Protein AF-A0A2M8S6P1-F1 (afdb_monomer)

pLDDT: mean 77.74, std 19.9, range [32.62, 98.12]

Solvent-accessible surface area (backbone atoms only — not comparable to full-atom values): 9905 Å² total; per-residue (Å²): 135,87,78,83,49,74,66,52,56,54,49,57,68,70,44,79,85,62,94,72,82,83,81,76,84,69,86,69,75,78,78,78,80,77,92,68,82,78,74,82,71,72,86,74,70,81,73,83,77,69,78,82,70,57,82,55,57,47,55,53,50,23,50,55,36,40,55,54,17,53,59,23,63,37,86,94,71,60,33,69,69,59,18,51,53,30,45,51,51,23,52,53,33,47,55,50,29,57,76,66,49,49,78,65,78,74,79,82,71,80,84,73,88,70,82,77,76,89,74,76,60,64,66,61,55,55,50,20,52,55,31,39,53,52,17,54,62,58,28,69,88,75,54,90,42,80,63,31,52,49,37,39,55,61,32,76,110

Nearest PDB structures (foldseek):
  4v6b-assembly2_Ax  TM=2.295E-01  e=6.503E+00  Homo sapiens

Secondary structure (DSSP, 8-state):
--PPPHHHHHHHHH-TT--S------------------------------------HHHHHHHHHHHHHHHHHSTTS--HHHHHHHHHHHHHHHHHHHHTT-SPPPPPPP-----------HHHHHHHHHHHHHHHHHTTTS---HHHHHHHHHTT-

Structure (mmCIF, N/CA/C/O backbone):
data_AF-A0A2M8S6P1-F1
#
_entry.id   AF-A0A2M8S6P1-F1
#
loop_
_atom_site.group_PDB
_atom_site.id
_atom_site.type_symbol
_atom_site.label_atom_id
_atom_site.label_alt_id
_atom_site.label_comp_id
_atom_site.label_asym_id
_atom_site.label_entity_id
_atom_site.label_seq_id
_atom_site.pdbx_PDB_ins_code
_atom_site.Cartn_x
_atom_site.Cartn_y
_atom_site.Cartn_z
_atom_site.occupancy
_atom_site.B_iso_or_equiv
_atom_site.auth_seq_id
_atom_site.auth_comp_id
_atom_site.auth_asym_id
_atom_site.auth_atom_id
_atom_site.pdbx_PDB_model_num
ATOM 1 N N . MET A 1 1 ? -38.594 -35.816 29.276 1.00 41.41 1 MET A N 1
ATOM 2 C CA . MET A 1 1 ? -38.859 -34.901 28.152 1.00 41.41 1 MET A CA 1
ATOM 3 C C . MET A 1 1 ? -37.707 -35.082 27.188 1.00 41.41 1 MET A C 1
ATOM 5 O O . MET A 1 1 ? -36.575 -34.857 27.590 1.00 41.41 1 MET A O 1
ATOM 9 N N . GLU A 1 2 ? -37.975 -35.627 26.006 1.00 52.88 2 GLU A N 1
ATOM 10 C CA . GLU A 1 2 ? -36.970 -35.820 24.957 1.00 52.88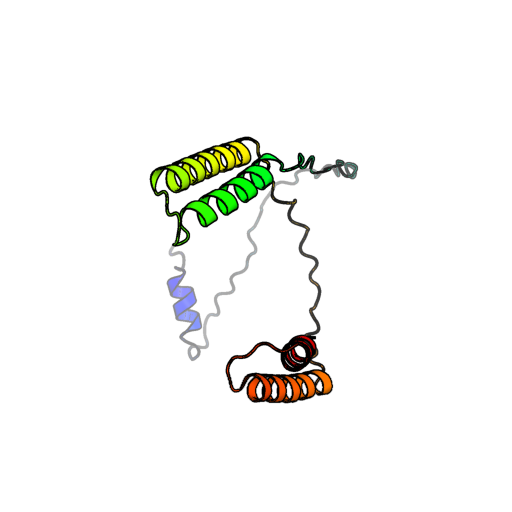 2 GLU A CA 1
ATOM 11 C C . GLU A 1 2 ? -37.005 -34.577 24.072 1.00 52.88 2 GLU A C 1
ATOM 13 O O . GLU A 1 2 ? -37.936 -34.388 23.293 1.00 52.88 2 GLU A O 1
ATOM 18 N N . GLU A 1 3 ? -36.054 -33.669 24.272 1.00 54.16 3 GLU A N 1
ATOM 19 C CA . GLU A 1 3 ? -35.961 -32.473 23.440 1.00 54.16 3 GLU A CA 1
ATOM 20 C C . GLU A 1 3 ? -35.304 -32.839 22.102 1.00 54.16 3 GLU A C 1
ATOM 22 O O . GLU A 1 3 ? -34.238 -33.465 22.093 1.00 54.16 3 GLU A O 1
ATOM 27 N N . PRO A 1 4 ? -35.927 -32.484 20.966 1.00 60.44 4 PRO A N 1
ATOM 28 C CA . PRO A 1 4 ? -35.418 -32.851 19.656 1.00 60.44 4 PRO A CA 1
ATOM 29 C C . PRO A 1 4 ? -34.080 -32.158 19.402 1.00 60.44 4 PRO A C 1
ATOM 31 O O . PRO A 1 4 ? -33.955 -30.933 19.453 1.00 60.44 4 PRO A O 1
ATOM 34 N N . SER A 1 5 ? -33.067 -32.970 19.110 1.00 74.12 5 SER A N 1
ATOM 35 C CA . SER A 1 5 ? -31.726 -32.501 18.783 1.00 74.12 5 SER A CA 1
ATOM 36 C C . SER A 1 5 ? -31.732 -31.747 17.451 1.00 74.12 5 SER A C 1
ATOM 38 O O . SER A 1 5 ? -32.512 -32.043 16.544 1.00 74.12 5 SER A O 1
ATOM 40 N N . VAL A 1 6 ? -30.787 -30.821 17.273 1.00 67.75 6 VAL A N 1
ATOM 41 C CA . VAL A 1 6 ? -30.516 -30.146 15.986 1.00 67.75 6 VAL A CA 1
ATOM 42 C C . VAL A 1 6 ? -30.339 -31.163 14.844 1.00 67.75 6 VAL A C 1
ATOM 44 O O . VAL A 1 6 ? -30.685 -30.893 13.692 1.00 67.75 6 VAL A O 1
ATOM 47 N N . LEU A 1 7 ? -29.867 -32.370 15.164 1.00 62.78 7 LEU A N 1
ATOM 48 C CA . LEU A 1 7 ? -29.7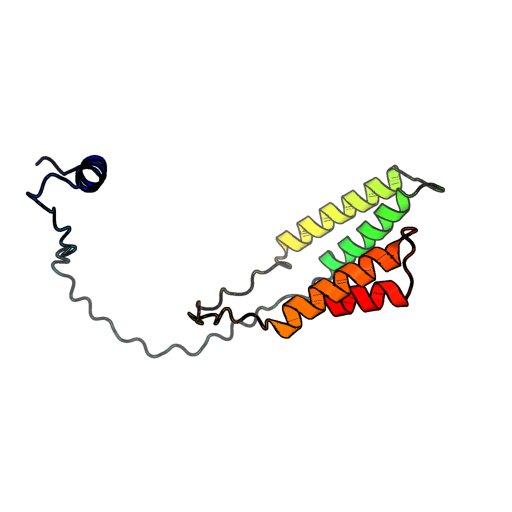43 -33.473 14.213 1.00 62.78 7 LEU A CA 1
ATOM 49 C C . LEU A 1 7 ? -31.093 -34.001 13.702 1.00 62.78 7 LEU A C 1
ATOM 51 O O . LEU A 1 7 ? -31.166 -34.417 12.544 1.00 62.78 7 LEU A O 1
ATOM 55 N N . ASP A 1 8 ? -32.163 -33.942 14.495 1.00 70.38 8 ASP A N 1
ATOM 56 C CA . ASP A 1 8 ? -33.510 -34.324 14.053 1.00 70.38 8 ASP A CA 1
ATOM 57 C C . ASP A 1 8 ? -34.109 -33.274 13.119 1.00 70.38 8 ASP A C 1
ATOM 59 O O . ASP A 1 8 ? -34.748 -33.623 12.123 1.00 70.38 8 ASP A O 1
ATOM 63 N N . TYR A 1 9 ? -33.800 -31.992 13.342 1.00 74.19 9 TYR A N 1
ATOM 64 C CA . TYR A 1 9 ? -34.160 -30.931 12.404 1.00 74.19 9 TYR A CA 1
ATOM 65 C C . TYR A 1 9 ? -33.494 -31.145 11.038 1.00 74.19 9 TYR A C 1
ATOM 67 O O . TYR A 1 9 ? -34.173 -31.131 10.007 1.00 74.19 9 TYR A O 1
ATOM 75 N N . VAL A 1 10 ? -32.190 -31.438 11.015 1.00 75.25 10 VAL A N 1
ATOM 76 C CA . VAL A 1 10 ? -31.467 -31.727 9.764 1.00 75.25 10 VAL A CA 1
ATOM 77 C C . VAL A 1 10 ? -31.997 -33.003 9.099 1.00 75.25 10 VAL A C 1
ATOM 79 O O . VAL A 1 10 ? -32.234 -33.006 7.889 1.00 75.25 10 VAL A O 1
ATOM 82 N N . LYS A 1 11 ? -32.275 -34.068 9.866 1.00 65.56 11 LYS A N 1
ATOM 83 C CA . LYS A 1 11 ? -32.886 -35.300 9.335 1.00 65.56 11 LYS A CA 1
ATOM 84 C C . LYS A 1 11 ? -34.273 -35.058 8.742 1.00 65.56 11 LYS A C 1
ATOM 86 O O . LYS A 1 11 ? -34.570 -35.622 7.689 1.00 65.56 11 LYS A O 1
ATOM 91 N N . SER A 1 12 ? -35.100 -34.217 9.363 1.00 66.88 12 SER A N 1
ATOM 92 C CA . SER A 1 12 ? -36.430 -33.879 8.839 1.00 66.88 12 SER A CA 1
ATOM 93 C C . SER A 1 12 ? -36.348 -33.116 7.513 1.00 66.88 12 SER A C 1
ATOM 95 O O . SER A 1 12 ? -37.106 -33.398 6.587 1.00 66.88 12 SER A O 1
ATOM 97 N N . LYS A 1 13 ? -35.371 -32.210 7.364 1.00 69.00 13 LYS A N 1
ATOM 98 C CA . LYS A 1 13 ? -35.139 -31.471 6.115 1.00 69.00 13 LYS A CA 1
ATOM 99 C C . LYS A 1 13 ? -34.619 -32.359 4.985 1.00 69.00 13 LYS A C 1
ATOM 101 O O . LYS A 1 13 ? -34.935 -32.090 3.829 1.00 69.00 13 LYS A O 1
ATOM 106 N N . LEU A 1 14 ? -33.862 -33.413 5.301 1.00 71.69 14 LEU A N 1
ATOM 107 C CA . LEU A 1 14 ? -33.313 -34.332 4.300 1.00 71.69 14 LEU A CA 1
ATOM 108 C C . LEU A 1 14 ? -34.332 -35.375 3.811 1.00 71.69 14 LEU A C 1
ATOM 110 O O . LEU A 1 14 ? -34.244 -35.841 2.678 1.00 71.69 14 LEU A O 1
ATOM 114 N N . LYS A 1 15 ? -35.320 -35.743 4.634 1.00 62.25 15 LYS A N 1
ATOM 115 C CA . LYS A 1 15 ? -36.375 -36.705 4.273 1.00 62.25 15 LYS A CA 1
ATOM 116 C C . LYS A 1 15 ? -37.578 -36.016 3.617 1.00 62.25 15 LYS A C 1
ATOM 118 O O . LYS A 1 15 ? -38.702 -36.095 4.101 1.00 62.25 15 LYS A O 1
ATOM 123 N N . PHE A 1 16 ? -37.356 -35.390 2.460 1.00 60.25 16 PHE A N 1
ATOM 124 C CA . PHE A 1 16 ? -38.377 -34.642 1.704 1.00 60.25 16 PHE A CA 1
ATOM 125 C C . PHE A 1 16 ? -39.582 -35.479 1.216 1.00 60.25 16 PHE A C 1
ATOM 127 O O . PHE A 1 16 ? -40.577 -34.910 0.770 1.00 60.25 16 PHE A O 1
ATOM 134 N N . TRP A 1 17 ? -39.518 -36.814 1.315 1.00 61.22 17 TRP A N 1
ATOM 135 C CA . TRP A 1 17 ? -40.568 -37.744 0.870 1.00 61.22 17 TRP A CA 1
ATOM 136 C C . TRP A 1 17 ? -41.513 -38.239 1.986 1.00 61.22 17 TRP A C 1
ATOM 138 O O . TRP A 1 17 ? -42.483 -38.936 1.694 1.00 61.22 17 TRP A O 1
ATOM 148 N N . GLN A 1 18 ? -41.279 -37.891 3.260 1.00 56.00 18 GLN A N 1
ATOM 149 C CA . GLN A 1 18 ? -42.179 -38.232 4.374 1.00 56.00 18 GLN A CA 1
ATOM 150 C C . GLN A 1 18 ? -43.026 -37.007 4.753 1.00 56.00 18 GLN A C 1
ATOM 152 O O . GLN A 1 18 ? -42.550 -36.040 5.334 1.00 56.00 18 GLN A O 1
ATOM 157 N N . ARG A 1 19 ? -44.303 -37.034 4.355 1.00 52.84 19 ARG A N 1
ATOM 158 C CA . ARG A 1 19 ? -45.261 -35.912 4.398 1.00 52.84 19 ARG A CA 1
ATOM 159 C C . ARG A 1 19 ? -46.019 -35.757 5.733 1.00 52.84 19 ARG A C 1
ATOM 161 O O . ARG A 1 19 ? -47.099 -35.176 5.736 1.00 52.84 19 ARG A O 1
ATOM 168 N N . GLY A 1 20 ? -45.488 -36.263 6.846 1.00 52.25 20 GLY A N 1
ATOM 169 C CA . GLY A 1 20 ? -46.132 -36.206 8.165 1.00 52.25 20 GLY A CA 1
ATOM 170 C C . GLY A 1 20 ? -45.204 -35.594 9.209 1.00 52.25 20 GLY A C 1
ATOM 171 O O . GLY A 1 20 ? -44.069 -36.031 9.320 1.00 52.25 20 GLY A O 1
ATOM 172 N N . GLU A 1 21 ? -45.706 -34.591 9.931 1.00 50.44 21 GLU A N 1
ATOM 173 C CA . GLU A 1 21 ? -45.044 -33.826 11.005 1.00 50.44 21 GLU A CA 1
ATOM 174 C C . GLU A 1 21 ? -43.923 -32.867 10.571 1.00 50.44 21 GLU A C 1
ATOM 176 O O . GLU A 1 21 ? -42.743 -33.001 10.891 1.00 50.44 21 GLU A O 1
ATOM 181 N N . LYS A 1 22 ? -44.332 -31.779 9.902 1.00 44.06 22 LYS A N 1
ATOM 182 C CA . LYS A 1 22 ? -43.579 -30.521 9.982 1.00 44.06 22 LYS A CA 1
ATOM 183 C C . LYS A 1 22 ? -43.590 -30.054 11.438 1.00 44.06 22 LYS A C 1
ATOM 185 O O . LYS A 1 22 ? -44.608 -29.552 11.908 1.00 44.06 22 LYS A O 1
ATOM 190 N N . ILE A 1 23 ? -42.457 -30.172 12.119 1.00 46.50 23 ILE A N 1
ATOM 191 C CA . ILE A 1 23 ? -42.226 -29.503 13.398 1.00 46.50 23 ILE A CA 1
ATOM 192 C C . ILE A 1 23 ? -42.223 -27.996 13.115 1.00 46.50 23 ILE A C 1
ATOM 194 O O . ILE A 1 23 ? -41.302 -27.458 12.496 1.00 46.50 23 ILE A O 1
ATOM 198 N N . ILE A 1 24 ? -43.306 -27.327 13.501 1.00 46.00 24 ILE A N 1
ATOM 199 C CA . ILE A 1 24 ? -43.398 -25.871 13.512 1.00 46.00 24 ILE A CA 1
ATOM 200 C C . ILE A 1 24 ? -42.577 -25.426 14.719 1.00 46.00 24 ILE A C 1
ATOM 202 O O . ILE A 1 24 ? -42.985 -25.642 15.858 1.00 46.00 24 ILE A O 1
ATOM 206 N N . ILE A 1 25 ? -41.412 -24.820 14.487 1.00 41.00 25 ILE A N 1
ATOM 207 C CA . ILE A 1 25 ? -40.734 -24.059 15.537 1.00 41.00 25 ILE A CA 1
ATOM 208 C C . ILE A 1 25 ? -41.568 -22.794 15.729 1.00 41.00 25 ILE A C 1
ATOM 210 O O . ILE A 1 25 ? -41.343 -21.764 15.098 1.00 41.00 25 ILE A O 1
ATOM 214 N N . THR A 1 26 ? -42.603 -22.901 16.554 1.00 37.69 26 THR A N 1
ATOM 215 C CA . THR A 1 26 ? -43.292 -21.748 17.108 1.00 37.69 26 THR A CA 1
ATOM 216 C C . THR A 1 26 ? -42.293 -21.092 18.051 1.00 37.69 26 THR A C 1
ATOM 218 O O . THR A 1 26 ? -42.193 -21.457 19.217 1.00 37.69 26 THR A O 1
ATOM 221 N N . THR A 1 27 ? -41.539 -20.106 17.567 1.00 41.28 27 THR A N 1
ATOM 222 C CA . THR A 1 27 ? -40.913 -19.102 18.437 1.00 41.28 27 THR A CA 1
ATOM 223 C C . THR A 1 27 ? -42.021 -18.197 18.993 1.00 41.28 27 THR A C 1
ATOM 225 O O . THR A 1 27 ? -42.050 -16.995 18.772 1.00 41.28 27 THR A O 1
ATOM 228 N N . SER A 1 28 ? -42.974 -18.787 19.718 1.00 44.00 28 SER A N 1
ATOM 229 C CA . SER A 1 28 ? -43.594 -18.137 20.863 1.00 44.00 28 SER A CA 1
ATOM 230 C C . SER A 1 28 ? -42.797 -18.623 22.064 1.00 44.00 28 SER A C 1
ATOM 232 O O . SER A 1 28 ? -43.216 -19.492 22.829 1.00 44.00 28 SER A O 1
ATOM 234 N N . ALA A 1 29 ? -41.588 -18.077 22.198 1.00 38.22 29 ALA A N 1
ATOM 235 C CA . ALA A 1 29 ? -41.035 -17.930 23.524 1.00 38.22 29 ALA A CA 1
ATOM 236 C C . ALA A 1 29 ? -42.023 -17.028 24.264 1.00 38.22 29 ALA A C 1
ATOM 238 O O . ALA A 1 29 ? -42.084 -15.818 24.045 1.00 38.22 29 ALA A O 1
ATOM 239 N N . THR A 1 30 ? -42.871 -17.669 25.056 1.00 36.31 30 THR A N 1
ATOM 240 C CA . THR A 1 30 ? -43.594 -17.082 26.165 1.00 36.31 30 THR A CA 1
ATOM 241 C C . THR A 1 30 ? -42.571 -16.352 27.031 1.00 36.31 30 THR A C 1
ATOM 243 O O . THR A 1 30 ? -41.995 -16.922 27.951 1.00 36.31 30 THR A O 1
ATOM 246 N N . PHE A 1 31 ? -42.322 -15.081 26.728 1.00 32.62 31 PHE A N 1
ATOM 247 C CA . PHE A 1 31 ? -41.845 -14.127 27.715 1.00 32.62 31 PHE A CA 1
ATOM 248 C C . PHE A 1 31 ? -43.055 -13.773 28.577 1.00 32.62 31 PHE A C 1
ATOM 250 O O . PHE A 1 31 ? -43.714 -12.751 28.399 1.00 32.62 31 PHE A O 1
ATOM 257 N N . SER A 1 32 ? -43.401 -14.691 29.478 1.00 38.53 32 SER A N 1
ATOM 258 C CA . SER A 1 32 ? -44.254 -14.373 30.612 1.00 38.53 32 SER A CA 1
ATOM 259 C C . SER A 1 32 ? -43.509 -13.370 31.483 1.00 38.53 32 SER A C 1
ATOM 261 O O . SER A 1 32 ? -42.519 -13.711 32.119 1.00 38.53 32 SER A O 1
ATOM 263 N N . GLY A 1 33 ? -44.033 -12.147 31.510 1.00 41.59 33 GLY A N 1
ATOM 264 C CA . GLY A 1 33 ? -43.965 -11.264 32.666 1.00 41.59 33 GLY A CA 1
ATOM 265 C C . GLY A 1 33 ? -42.635 -10.568 32.915 1.00 41.59 33 GLY A C 1
ATOM 266 O O . GLY A 1 33 ? -41.959 -10.898 33.878 1.00 41.59 33 GLY A O 1
ATOM 267 N N . VAL A 1 34 ? -42.361 -9.506 32.155 1.00 35.62 34 VAL A N 1
ATOM 268 C CA . VAL A 1 34 ? -41.878 -8.251 32.748 1.00 35.62 34 VAL A CA 1
ATOM 269 C C . VAL A 1 34 ? -42.507 -7.096 31.959 1.00 35.62 34 VAL A C 1
ATOM 271 O O . VAL A 1 34 ? -42.011 -6.693 30.911 1.00 35.62 34 VAL A O 1
ATOM 274 N N . GLU A 1 35 ? -43.629 -6.562 32.449 1.00 43.41 35 GLU A N 1
ATOM 275 C CA . GLU A 1 35 ? -43.999 -5.172 32.163 1.00 43.41 35 GLU A CA 1
ATOM 276 C C . GLU A 1 35 ? -42.969 -4.272 32.860 1.00 43.41 35 GLU A C 1
ATOM 278 O O . GLU A 1 35 ? -43.202 -3.743 33.946 1.00 43.41 35 GLU A O 1
ATOM 283 N N . GLU A 1 36 ? -41.786 -4.122 32.268 1.00 41.69 36 GLU A N 1
ATOM 284 C CA . GLU A 1 36 ? -40.868 -3.069 32.672 1.00 41.69 36 GLU A CA 1
ATOM 285 C C . GLU A 1 36 ? -41.198 -1.850 31.826 1.00 41.69 36 GLU A C 1
ATOM 287 O O . GLU A 1 36 ? -40.992 -1.831 30.612 1.00 41.69 36 GLU A O 1
ATOM 292 N N . LYS A 1 37 ? -41.778 -0.840 32.480 1.00 40.88 37 LYS A N 1
ATOM 293 C CA . LYS A 1 37 ? -41.950 0.512 31.950 1.00 40.88 37 LYS A CA 1
ATOM 294 C C . LYS A 1 37 ? -40.682 0.936 31.206 1.00 40.88 37 LYS A C 1
ATOM 296 O O . LYS A 1 37 ? -39.728 1.411 31.821 1.00 40.88 37 LYS A O 1
ATOM 301 N N . VAL A 1 38 ? -40.713 0.855 29.879 1.00 38.38 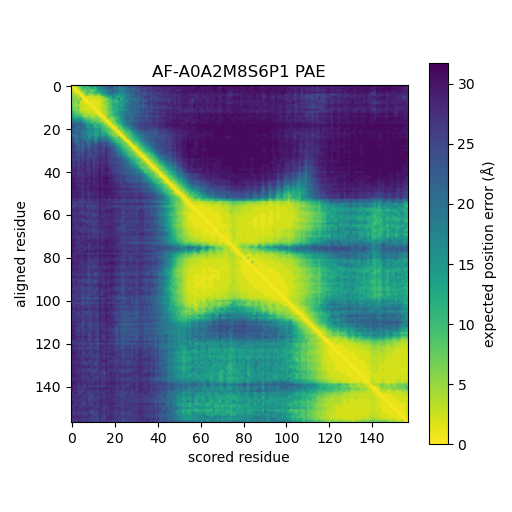38 VAL A N 1
ATOM 302 C CA . VAL A 1 38 ? -39.751 1.542 29.023 1.00 38.38 38 VAL A CA 1
ATOM 303 C C . VAL A 1 38 ? -40.066 3.024 29.146 1.00 38.38 38 VAL A C 1
ATOM 305 O O . VAL A 1 38 ? -40.923 3.584 28.465 1.00 38.38 38 VAL A O 1
ATOM 308 N N . LYS A 1 39 ? -39.403 3.650 30.116 1.00 41.34 39 LYS A N 1
ATOM 309 C CA . LYS A 1 39 ? -39.279 5.092 30.240 1.00 41.34 39 LYS A CA 1
ATOM 310 C C . LYS A 1 39 ? -38.616 5.545 28.941 1.00 41.34 39 LYS A C 1
ATOM 312 O O . LYS A 1 39 ? -37.432 5.296 28.741 1.00 41.34 39 LYS A O 1
ATOM 317 N N . ILE A 1 40 ? -39.409 6.116 28.038 1.00 44.84 40 ILE A N 1
ATOM 318 C CA . ILE A 1 40 ? -38.923 6.753 26.816 1.00 44.84 40 ILE A CA 1
ATOM 319 C C . ILE A 1 40 ? -38.007 7.884 27.284 1.00 44.84 40 ILE A C 1
ATOM 321 O O . ILE A 1 40 ? -38.471 8.942 27.701 1.00 44.84 40 ILE A O 1
ATOM 325 N N . ALA A 1 41 ? -36.708 7.602 27.332 1.00 49.31 41 ALA A N 1
ATOM 326 C CA . ALA A 1 41 ? -35.698 8.624 27.483 1.00 49.31 41 ALA A CA 1
ATOM 327 C C . ALA A 1 41 ? -35.697 9.423 26.178 1.00 49.31 41 ALA A C 1
ATOM 329 O O . ALA A 1 41 ? -35.605 8.850 25.091 1.00 49.31 41 ALA A O 1
ATOM 330 N N . GLU A 1 42 ? -35.877 10.733 26.311 1.00 52.06 42 GLU A N 1
ATOM 331 C CA . GLU A 1 42 ? -35.770 11.714 25.236 1.00 52.06 42 GLU A CA 1
ATOM 332 C C . GLU A 1 42 ? -34.493 11.492 24.411 1.00 52.06 42 GLU A C 1
ATOM 334 O O . GLU A 1 42 ? -33.492 11.017 24.959 1.00 52.06 42 GLU A O 1
ATOM 339 N N . PRO A 1 43 ? -34.505 11.822 23.105 1.00 47.25 43 PRO A N 1
ATOM 340 C CA . PRO A 1 43 ? -33.366 11.595 22.235 1.00 47.25 43 PRO A CA 1
ATOM 341 C C . PRO A 1 43 ? -32.188 12.409 22.762 1.00 47.25 43 PRO A C 1
ATOM 343 O O . PRO A 1 43 ? -32.130 13.633 22.626 1.00 47.25 43 PRO 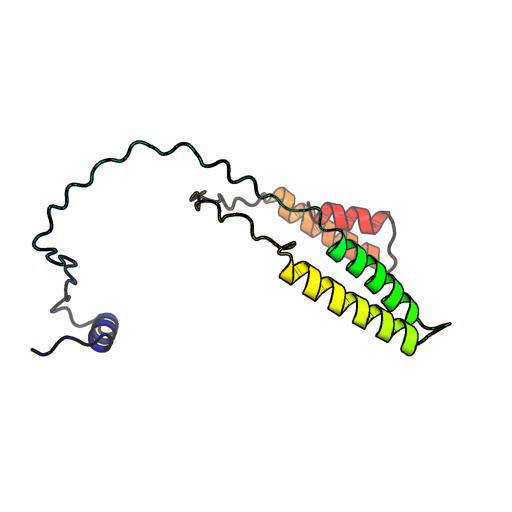A O 1
ATOM 346 N N . SER A 1 44 ? -31.250 11.710 23.394 1.00 49.91 44 SER A N 1
ATOM 347 C CA . SER A 1 44 ? -29.952 12.245 23.745 1.00 49.91 44 SER A CA 1
ATOM 348 C C . SER A 1 44 ? -29.329 12.779 22.461 1.00 49.91 44 SER A C 1
ATOM 350 O O . SER A 1 44 ? -29.140 12.056 21.482 1.00 49.91 44 SER A O 1
ATOM 352 N N . GLN A 1 45 ? -29.091 14.090 22.471 1.00 55.12 45 GLN A N 1
ATOM 353 C CA . GLN A 1 45 ? -28.381 14.838 21.440 1.00 55.12 45 GLN A CA 1
ATOM 354 C C . GLN A 1 45 ? -27.198 14.017 20.915 1.00 55.12 45 GLN A C 1
ATOM 356 O O . GLN A 1 45 ? -26.544 13.345 21.720 1.00 55.12 45 GLN A O 1
ATOM 361 N N . PRO A 1 46 ? -26.892 14.067 19.605 1.00 49.53 46 PRO A N 1
ATOM 362 C CA . PRO A 1 46 ? -25.757 13.341 19.066 1.00 49.53 46 PRO A CA 1
ATOM 363 C C . PRO A 1 46 ? -24.517 13.802 19.823 1.00 49.53 46 PRO A C 1
ATOM 365 O O . PRO A 1 46 ? -24.070 14.941 19.674 1.00 49.53 46 PRO A O 1
ATOM 368 N N . ALA A 1 47 ? -23.994 12.920 20.679 1.00 55.78 47 ALA A N 1
ATOM 369 C CA . ALA A 1 47 ? -22.697 13.112 21.283 1.00 55.78 47 ALA A CA 1
ATOM 370 C C . ALA A 1 47 ? -21.753 13.386 20.118 1.00 55.78 47 ALA 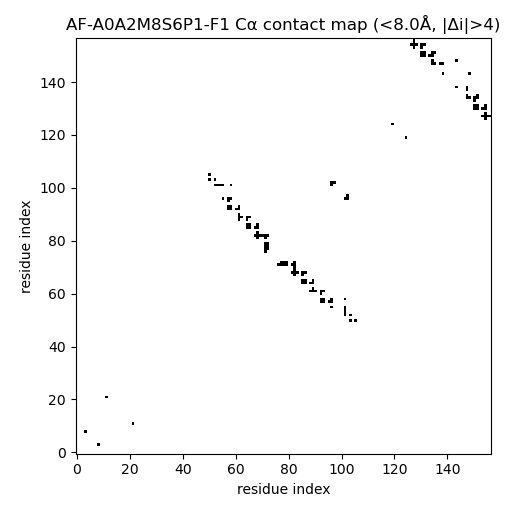A C 1
ATOM 372 O O . ALA A 1 47 ? -21.664 12.594 19.178 1.00 55.78 47 ALA A O 1
ATOM 373 N N . ASN A 1 48 ? -21.141 14.565 20.139 1.00 51.78 48 ASN A N 1
ATOM 374 C CA . ASN A 1 48 ? -20.175 15.010 19.156 1.00 51.78 48 ASN A CA 1
ATOM 375 C C . ASN A 1 48 ? -18.940 14.108 19.291 1.00 51.78 48 ASN A C 1
ATOM 377 O O . ASN A 1 48 ? -17.956 14.462 19.936 1.00 51.78 48 ASN A O 1
ATOM 381 N N . LEU A 1 49 ? -19.034 12.890 18.757 1.00 56.22 49 LEU A N 1
ATOM 382 C CA . LEU A 1 49 ? -17.962 11.914 18.660 1.00 56.22 49 LEU A CA 1
ATOM 383 C C . LEU A 1 49 ? -17.076 12.350 17.498 1.00 56.22 49 LEU A C 1
ATOM 385 O O . LEU A 1 49 ? -16.992 11.676 16.475 1.00 56.22 49 LEU A O 1
ATOM 389 N N . GLN A 1 50 ? -16.452 13.519 17.628 1.00 59.66 50 GLN A N 1
ATOM 390 C CA . GLN A 1 50 ? -15.313 13.842 16.790 1.00 59.66 50 GLN A CA 1
ATOM 391 C C . GLN A 1 50 ? -14.234 12.818 17.133 1.00 59.66 50 GLN A C 1
ATOM 393 O O . GLN A 1 50 ? -13.772 12.795 18.279 1.00 59.66 50 GLN A O 1
ATOM 398 N N . PRO A 1 51 ? -13.828 11.949 16.192 1.00 59.44 51 PRO A N 1
ATOM 399 C CA . PRO A 1 51 ? -12.618 11.192 16.402 1.00 59.44 51 PRO A CA 1
ATOM 400 C C . PRO A 1 51 ? -11.501 12.231 16.467 1.00 59.44 51 PRO A C 1
ATOM 402 O O . PRO A 1 51 ? -11.177 12.879 15.472 1.00 59.44 51 PRO A O 1
ATOM 405 N N . ALA A 1 52 ? -10.942 12.441 17.658 1.00 59.59 52 ALA A N 1
ATOM 406 C CA . ALA A 1 52 ? -9.702 13.178 17.817 1.00 59.59 52 ALA A CA 1
ATOM 407 C C . ALA A 1 52 ? -8.577 12.300 17.255 1.00 59.59 52 ALA A C 1
ATOM 409 O O . ALA A 1 52 ? -7.778 11.727 17.994 1.00 59.59 52 ALA A O 1
ATOM 410 N N . THR A 1 53 ? -8.562 12.120 15.935 1.00 68.31 53 THR A N 1
ATOM 411 C CA . THR A 1 53 ? -7.484 11.435 15.239 1.00 68.31 53 THR A CA 1
ATOM 412 C C . THR A 1 53 ? -6.292 12.370 15.304 1.00 68.31 53 THR A C 1
ATOM 414 O O . THR A 1 53 ? -6.182 13.330 14.542 1.00 68.31 53 THR A O 1
ATOM 417 N N . ALA A 1 54 ? -5.434 12.145 16.296 1.00 73.81 54 ALA A N 1
ATOM 418 C CA . ALA A 1 54 ? -4.171 12.849 16.398 1.00 73.81 54 ALA A CA 1
ATOM 419 C C . ALA A 1 54 ? -3.384 12.646 15.095 1.00 73.81 54 ALA A C 1
ATOM 421 O O . ALA A 1 54 ? -3.358 11.549 14.537 1.00 73.81 54 ALA A O 1
ATOM 422 N N . TRP A 1 55 ? -2.751 13.713 14.612 1.00 88.00 55 TRP A N 1
ATOM 423 C CA . TRP A 1 55 ? -1.940 13.682 13.398 1.00 88.00 55 TRP A CA 1
ATOM 424 C C . TRP A 1 55 ? -0.889 12.546 13.467 1.00 88.00 55 TRP A C 1
ATOM 426 O O . TRP A 1 55 ? -0.070 12.555 14.395 1.00 88.00 55 TRP A O 1
ATOM 436 N N . PRO A 1 56 ? -0.875 11.577 12.524 1.00 91.94 56 PRO A N 1
ATOM 437 C CA . PRO A 1 56 ? -0.145 10.308 12.655 1.00 91.94 56 PRO A CA 1
ATOM 438 C C . PRO A 1 56 ? 1.341 10.434 12.277 1.00 91.94 56 PRO A C 1
ATOM 440 O O . PRO A 1 56 ? 1.872 9.696 11.443 1.00 91.94 56 PRO A O 1
ATOM 443 N N . TRP A 1 57 ? 2.042 11.409 12.859 1.00 94.50 57 TRP A N 1
ATOM 444 C CA . TRP A 1 57 ? 3.429 11.709 12.498 1.00 94.50 57 TRP A CA 1
ATOM 445 C C . TRP A 1 57 ? 4.394 10.560 12.803 1.00 94.50 57 TRP A C 1
ATOM 447 O O . TRP A 1 57 ? 5.398 10.439 12.107 1.00 94.50 57 TRP A O 1
ATOM 457 N N . ARG A 1 58 ? 4.110 9.697 13.794 1.00 94.44 58 ARG A N 1
ATOM 458 C CA . ARG A 1 58 ? 4.961 8.530 14.087 1.00 94.44 58 ARG A CA 1
ATOM 459 C C . ARG A 1 58 ? 4.880 7.507 12.973 1.00 94.44 58 ARG A C 1
ATOM 461 O O . ARG A 1 58 ? 5.910 6.998 12.546 1.00 94.44 58 ARG A O 1
ATOM 468 N N . SER A 1 59 ? 3.670 7.254 12.478 1.00 94.81 59 SER A N 1
ATOM 469 C CA . SER A 1 59 ? 3.440 6.371 11.334 1.00 94.81 59 SER A CA 1
ATOM 470 C C . SER A 1 59 ? 4.116 6.917 10.068 1.00 94.81 59 SER A C 1
ATOM 472 O O . SER A 1 59 ? 4.776 6.171 9.347 1.00 94.81 59 SER A O 1
ATOM 474 N N . LEU A 1 60 ? 4.037 8.233 9.833 1.00 95.94 60 LEU A N 1
ATOM 475 C CA . LEU A 1 60 ? 4.725 8.891 8.713 1.00 95.94 60 LEU A CA 1
ATOM 476 C C . LEU A 1 60 ? 6.254 8.843 8.849 1.00 95.94 60 LEU A C 1
ATOM 478 O O . LEU A 1 60 ? 6.954 8.568 7.876 1.00 95.94 60 LEU A O 1
ATOM 482 N N . LEU A 1 61 ? 6.784 9.066 10.053 1.00 96.81 61 LEU A N 1
ATOM 483 C CA . LEU A 1 61 ? 8.216 8.959 10.326 1.00 96.81 61 LEU A CA 1
ATOM 484 C C . LEU A 1 61 ? 8.709 7.516 10.155 1.00 96.81 61 LEU A C 1
ATOM 486 O O . LEU A 1 61 ? 9.762 7.297 9.560 1.00 96.81 61 LEU A O 1
ATOM 490 N N . ALA A 1 62 ? 7.938 6.533 10.625 1.00 97.25 62 ALA A N 1
ATOM 491 C CA . ALA A 1 62 ? 8.222 5.117 10.421 1.00 97.25 62 ALA A CA 1
ATOM 492 C C . ALA A 1 62 ? 8.276 4.775 8.924 1.00 97.25 62 ALA A C 1
ATOM 494 O O . ALA A 1 62 ? 9.203 4.101 8.486 1.00 97.25 62 ALA A O 1
ATOM 495 N N . LEU A 1 63 ? 7.352 5.299 8.113 1.00 97.50 63 LEU A N 1
ATOM 496 C CA . LEU A 1 63 ? 7.393 5.128 6.659 1.00 97.50 63 LEU A CA 1
ATOM 497 C C . LEU A 1 63 ? 8.668 5.730 6.045 1.00 97.50 63 LEU A C 1
ATOM 499 O O . LEU A 1 63 ? 9.344 5.064 5.264 1.00 97.50 63 LEU A O 1
ATOM 503 N N . ALA A 1 64 ? 9.034 6.958 6.422 1.00 97.12 64 ALA A N 1
ATOM 504 C CA . ALA A 1 64 ? 10.245 7.607 5.918 1.00 97.12 64 ALA A CA 1
ATOM 505 C C . ALA A 1 64 ? 11.520 6.814 6.267 1.00 97.12 64 ALA A C 1
ATOM 507 O O . ALA A 1 64 ? 12.385 6.613 5.412 1.00 97.12 64 ALA A O 1
ATOM 508 N N . LEU A 1 65 ? 11.619 6.310 7.501 1.00 97.31 65 LEU A N 1
ATOM 509 C CA . LEU A 1 65 ? 12.734 5.463 7.931 1.00 97.31 65 LEU A CA 1
ATOM 510 C C . LEU A 1 65 ? 12.748 4.112 7.212 1.00 97.31 65 LEU A C 1
ATOM 512 O O . LEU A 1 65 ? 13.826 3.640 6.863 1.00 97.31 65 LEU A O 1
ATOM 516 N N . ALA A 1 66 ? 11.585 3.510 6.952 1.00 97.31 66 ALA A N 1
ATOM 517 C CA . ALA A 1 66 ? 11.485 2.260 6.204 1.00 97.31 66 ALA A CA 1
ATOM 518 C C . ALA A 1 66 ? 11.996 2.423 4.766 1.00 97.31 66 ALA A C 1
ATOM 520 O O . ALA A 1 66 ? 12.775 1.595 4.304 1.00 97.31 66 ALA A O 1
ATOM 521 N N . LEU A 1 67 ? 11.646 3.524 4.091 1.00 96.56 67 LEU A N 1
ATOM 522 C CA . LEU A 1 67 ? 12.171 3.847 2.759 1.00 96.56 67 LEU A CA 1
ATOM 523 C C . LEU A 1 67 ? 13.690 4.081 2.785 1.00 96.56 67 LEU A C 1
ATOM 525 O O . LEU A 1 67 ? 14.413 3.594 1.915 1.00 96.56 67 LEU A O 1
ATOM 529 N N . GLY A 1 68 ? 14.199 4.766 3.814 1.00 94.50 68 GLY A N 1
ATOM 530 C CA . GLY A 1 68 ? 15.641 4.905 4.034 1.00 94.50 68 GLY A CA 1
ATOM 531 C C . GLY A 1 68 ? 16.338 3.558 4.272 1.00 94.50 68 GLY A C 1
ATOM 532 O O . GLY A 1 68 ? 17.401 3.296 3.709 1.00 94.50 68 GLY A O 1
ATOM 533 N N . GLY A 1 69 ? 15.717 2.677 5.058 1.00 94.12 69 GLY A N 1
ATOM 534 C CA . GLY A 1 69 ? 16.192 1.320 5.325 1.00 94.12 69 GLY A CA 1
ATOM 535 C C . GLY A 1 69 ? 16.193 0.446 4.075 1.00 94.12 69 GLY A C 1
ATOM 536 O O . GLY A 1 69 ? 17.158 -0.275 3.835 1.00 94.12 69 GLY A O 1
ATOM 537 N N . GLN A 1 70 ? 15.165 0.563 3.233 1.00 95.00 70 GLN A N 1
ATOM 538 C CA . GLN A 1 70 ? 15.097 -0.114 1.941 1.00 95.00 70 GLN A CA 1
ATOM 539 C C . GLN A 1 70 ? 16.263 0.303 1.041 1.00 95.00 70 GLN A C 1
ATOM 541 O O . GLN A 1 70 ? 16.948 -0.560 0.493 1.00 95.00 70 GLN A O 1
ATOM 546 N N . ARG A 1 71 ? 16.564 1.606 0.972 1.00 93.25 71 ARG A N 1
ATOM 547 C CA . ARG A 1 71 ? 17.714 2.125 0.220 1.00 93.25 71 ARG A CA 1
ATOM 548 C C . AR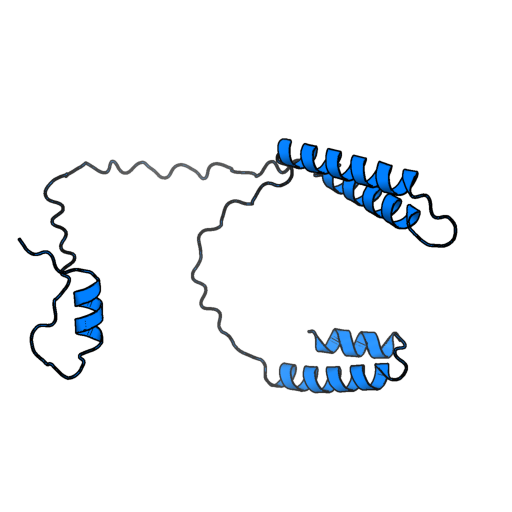G A 1 71 ? 19.052 1.581 0.736 1.00 93.25 71 ARG A C 1
ATOM 550 O O . ARG A 1 71 ? 19.956 1.331 -0.051 1.00 93.25 71 ARG A O 1
ATOM 557 N N . ALA A 1 72 ? 19.176 1.332 2.041 1.00 92.94 72 ALA A N 1
ATOM 558 C CA . ALA A 1 72 ? 20.373 0.724 2.635 1.00 92.94 72 ALA A CA 1
ATOM 559 C C . ALA A 1 72 ? 20.610 -0.737 2.201 1.00 92.94 72 ALA A C 1
ATOM 561 O O . ALA A 1 72 ? 21.736 -1.236 2.300 1.00 92.94 72 ALA A O 1
ATOM 562 N N . PHE A 1 73 ? 19.567 -1.432 1.740 1.00 93.38 73 PHE A N 1
ATOM 563 C CA . PHE A 1 73 ? 19.653 -2.803 1.238 1.00 93.38 73 PHE A CA 1
ATOM 564 C C . PHE A 1 73 ? 19.861 -2.894 -0.277 1.00 93.38 73 PHE A C 1
ATOM 566 O O . PHE A 1 73 ? 20.127 -3.992 -0.775 1.00 93.38 73 PHE A O 1
ATOM 573 N N . GLU A 1 74 ? 19.790 -1.774 -0.998 1.00 92.38 74 GLU A N 1
ATOM 574 C CA . GLU A 1 74 ? 20.030 -1.744 -2.438 1.00 92.38 74 GLU A CA 1
ATOM 575 C C . GLU A 1 74 ? 21.492 -2.118 -2.781 1.00 92.38 74 GLU A C 1
ATOM 577 O O . GLU A 1 74 ? 22.432 -1.824 -2.028 1.00 92.38 74 GLU A O 1
ATOM 582 N N . PRO A 1 75 ? 21.716 -2.808 -3.913 1.00 82.12 75 PRO A N 1
ATOM 583 C CA . PRO A 1 75 ? 23.056 -3.125 -4.397 1.00 82.12 75 PRO A CA 1
ATOM 584 C C . PRO A 1 75 ? 23.824 -1.850 -4.798 1.00 82.12 75 PRO A C 1
ATOM 586 O O . PRO A 1 75 ? 23.243 -0.905 -5.317 1.00 82.12 75 PRO A O 1
ATOM 589 N N . GLY A 1 76 ? 25.144 -1.826 -4.566 1.00 80.69 76 GLY A N 1
ATOM 590 C CA . GLY A 1 76 ? 26.024 -0.676 -4.868 1.00 80.69 76 GLY A CA 1
ATOM 591 C C . GLY A 1 76 ? 26.532 0.101 -3.644 1.00 80.69 76 GLY A C 1
ATOM 592 O O . GLY A 1 76 ? 27.471 0.881 -3.763 1.00 80.69 76 GLY A O 1
ATOM 593 N N . GLY A 1 77 ? 25.973 -0.159 -2.459 1.00 75.06 77 GLY A N 1
ATOM 594 C CA . GLY A 1 77 ? 26.395 0.446 -1.185 1.00 75.06 77 GLY A CA 1
ATOM 595 C C . GLY A 1 77 ? 25.748 -0.222 0.030 1.00 75.06 77 GLY A C 1
ATOM 596 O O . GLY A 1 77 ? 25.450 0.438 1.024 1.00 75.06 77 GLY A O 1
ATOM 597 N N . ARG A 1 78 ? 25.467 -1.529 -0.081 1.00 87.69 78 ARG A N 1
ATOM 598 C CA . ARG A 1 78 ? 24.652 -2.290 0.871 1.00 87.69 78 ARG A CA 1
ATOM 599 C C . ARG A 1 78 ? 25.258 -2.270 2.272 1.00 87.69 78 ARG A C 1
ATOM 601 O O . ARG A 1 78 ? 26.343 -2.804 2.492 1.00 87.69 78 ARG A O 1
ATOM 608 N N . SER A 1 79 ? 24.503 -1.755 3.236 1.00 90.00 79 SER A N 1
ATOM 609 C CA . SER A 1 79 ? 24.861 -1.780 4.654 1.00 90.00 79 SER A CA 1
ATOM 610 C C . SER A 1 79 ? 23.783 -2.504 5.448 1.00 90.00 79 SER A C 1
ATOM 612 O O . SER A 1 79 ? 22.736 -1.945 5.778 1.00 90.00 79 SER A O 1
ATOM 614 N N . LEU A 1 80 ? 24.053 -3.774 5.768 1.00 90.56 80 LEU A N 1
ATOM 615 C CA . LEU A 1 80 ? 23.128 -4.613 6.534 1.00 90.56 80 LEU A CA 1
ATOM 616 C C . LEU A 1 80 ? 22.830 -4.028 7.918 1.00 90.56 80 LEU A C 1
ATOM 618 O O . LEU A 1 80 ? 21.676 -4.023 8.337 1.00 90.56 80 LEU A O 1
ATOM 622 N N . GLY A 1 81 ? 23.856 -3.512 8.604 1.00 94.00 81 GLY A N 1
ATOM 623 C CA . GLY A 1 81 ? 23.709 -2.925 9.935 1.00 94.00 81 GLY A CA 1
ATOM 624 C C . GLY A 1 81 ? 22.838 -1.669 9.927 1.00 94.00 81 GLY A C 1
ATOM 625 O O . GLY A 1 81 ? 21.960 -1.533 10.776 1.00 94.00 81 GLY A O 1
ATOM 626 N N . MET A 1 82 ? 23.024 -0.791 8.934 1.00 92.94 82 MET A N 1
ATOM 627 C CA . MET A 1 82 ? 22.208 0.419 8.796 1.00 92.94 82 MET A CA 1
ATOM 628 C C . MET A 1 82 ? 20.752 0.077 8.470 1.00 92.94 82 MET A C 1
ATOM 630 O O . MET A 1 82 ? 19.850 0.585 9.131 1.00 92.94 82 MET A O 1
ATOM 634 N N . GLY A 1 83 ? 20.516 -0.813 7.500 1.00 94.62 83 GLY A N 1
ATOM 635 C CA . GLY A 1 83 ? 19.163 -1.237 7.143 1.00 94.62 83 GLY A CA 1
ATOM 636 C C . GLY A 1 83 ? 18.443 -1.905 8.316 1.00 94.62 83 GLY A C 1
ATOM 637 O O . GLY A 1 83 ? 17.327 -1.517 8.650 1.00 94.62 83 GLY A O 1
ATOM 638 N N . LEU A 1 84 ? 19.098 -2.841 9.010 1.00 96.44 84 LEU A N 1
ATOM 639 C CA . LEU A 1 84 ? 18.506 -3.516 10.167 1.00 96.44 84 LEU A CA 1
ATOM 640 C C . LEU A 1 84 ? 18.223 -2.540 11.319 1.00 96.44 84 LEU A C 1
ATOM 642 O O . LEU A 1 84 ? 17.145 -2.592 11.905 1.00 96.44 84 LEU A O 1
ATOM 646 N N . GLY A 1 85 ? 19.147 -1.619 11.610 1.00 97.25 85 GLY A N 1
ATOM 647 C CA . GLY A 1 85 ? 18.951 -0.582 12.625 1.00 97.25 85 GLY A CA 1
ATOM 648 C C . GLY A 1 85 ? 17.761 0.331 12.314 1.00 97.25 85 GLY A C 1
ATOM 649 O O . GLY A 1 85 ? 16.942 0.595 13.195 1.00 97.25 85 GLY A O 1
ATOM 650 N N . LEU A 1 86 ? 17.613 0.752 11.053 1.00 96.31 86 LEU A N 1
ATOM 651 C CA . LEU A 1 86 ? 16.468 1.548 10.605 1.00 96.31 86 LEU A CA 1
ATOM 652 C C . LEU A 1 86 ? 15.158 0.768 10.741 1.00 96.31 86 LEU A C 1
ATOM 654 O O . LEU A 1 86 ? 14.197 1.297 11.293 1.00 96.31 86 LEU A O 1
ATOM 658 N N . TYR A 1 87 ? 15.119 -0.500 10.333 1.00 97.38 87 TYR A N 1
ATOM 659 C CA . TYR A 1 87 ? 13.920 -1.331 10.480 1.00 97.38 87 TYR A CA 1
ATOM 660 C C . TYR A 1 87 ? 13.552 -1.620 11.945 1.00 97.38 87 TYR A C 1
ATOM 662 O O . TYR A 1 87 ? 12.367 -1.676 12.273 1.00 97.38 87 TYR A O 1
ATOM 670 N N . LEU A 1 88 ? 14.527 -1.737 12.853 1.00 98.06 88 LEU A N 1
ATOM 671 C CA . LEU A 1 88 ? 14.252 -1.825 14.293 1.00 98.06 88 LEU A CA 1
ATOM 672 C C . LEU A 1 88 ? 13.625 -0.529 14.829 1.00 98.06 88 LEU A C 1
ATOM 674 O O . LEU A 1 88 ? 12.667 -0.585 15.602 1.00 98.06 88 LEU A O 1
ATOM 678 N N . ALA A 1 89 ? 14.107 0.634 14.382 1.00 97.38 89 ALA A N 1
ATOM 679 C CA . ALA A 1 89 ? 13.508 1.921 14.733 1.00 97.38 89 ALA A CA 1
ATOM 680 C C . ALA A 1 89 ? 12.073 2.059 14.190 1.00 97.38 89 ALA A C 1
ATOM 682 O O . ALA A 1 89 ? 11.192 2.544 14.901 1.00 97.38 89 ALA A O 1
ATOM 683 N N . VAL A 1 90 ? 11.815 1.579 12.967 1.00 98.12 90 VAL A N 1
ATOM 684 C CA . VAL A 1 90 ? 10.466 1.493 12.378 1.00 98.12 90 VAL A CA 1
ATOM 685 C C . VAL A 1 90 ? 9.549 0.649 13.258 1.00 98.12 90 VAL A C 1
ATOM 687 O O . VAL A 1 90 ? 8.469 1.107 13.624 1.00 98.12 90 VAL A O 1
ATOM 690 N N . ALA A 1 91 ? 9.983 -0.553 13.649 1.00 97.94 91 ALA A N 1
ATOM 691 C CA . ALA A 1 91 ? 9.194 -1.430 14.510 1.00 97.94 91 ALA A CA 1
ATOM 692 C C . ALA A 1 91 ? 8.853 -0.757 15.851 1.00 97.94 91 ALA A C 1
ATOM 694 O O . ALA A 1 91 ? 7.695 -0.766 16.266 1.00 97.94 91 ALA A O 1
ATOM 695 N N . ALA A 1 92 ? 9.829 -0.107 16.493 1.00 97.75 92 ALA A N 1
ATOM 696 C CA . ALA A 1 92 ? 9.611 0.623 17.740 1.00 97.75 92 ALA A CA 1
ATOM 697 C C . ALA A 1 92 ? 8.611 1.784 17.580 1.00 97.75 92 ALA A C 1
ATOM 699 O O . ALA A 1 92 ? 7.714 1.945 18.410 1.00 97.75 92 ALA A O 1
ATOM 700 N N . LEU A 1 93 ? 8.722 2.568 16.502 1.00 96.88 93 LEU A N 1
ATOM 701 C CA . LEU A 1 93 ? 7.798 3.667 16.205 1.00 96.88 93 LEU A CA 1
ATOM 702 C C . LEU A 1 93 ? 6.373 3.178 15.956 1.00 96.88 93 LEU A C 1
ATOM 704 O O . LEU A 1 93 ? 5.434 3.800 16.447 1.00 96.88 93 LEU A O 1
ATOM 708 N N . LEU A 1 94 ? 6.206 2.072 15.229 1.00 96.44 94 LEU A N 1
ATOM 709 C CA . LEU A 1 94 ? 4.890 1.495 14.955 1.00 96.44 94 LEU A CA 1
ATOM 710 C C . LEU A 1 94 ? 4.245 0.935 16.223 1.00 96.44 94 LEU A C 1
ATOM 712 O O . LEU A 1 94 ? 3.078 1.216 16.482 1.00 96.44 94 LEU A O 1
ATOM 716 N N . ILE A 1 95 ? 5.004 0.223 17.063 1.00 96.31 95 ILE A N 1
ATOM 717 C CA . ILE A 1 95 ? 4.516 -0.235 18.374 1.00 96.31 95 ILE A CA 1
ATOM 718 C C . ILE A 1 95 ? 4.066 0.966 19.214 1.00 96.31 95 ILE A C 1
ATOM 720 O O . ILE A 1 95 ? 2.982 0.951 19.801 1.00 96.31 95 ILE A O 1
ATOM 724 N N . TRP A 1 96 ? 4.858 2.039 19.226 1.00 95.06 96 TRP A N 1
ATOM 725 C CA . TRP A 1 96 ? 4.517 3.253 19.960 1.00 95.06 96 TRP A CA 1
ATOM 726 C C . TRP A 1 96 ? 3.284 3.969 19.391 1.00 95.06 96 TRP A C 1
ATOM 728 O O . TRP A 1 96 ? 2.446 4.444 20.161 1.00 95.06 96 TRP A O 1
ATOM 738 N N . ALA A 1 97 ? 3.135 4.020 18.067 1.00 93.38 97 ALA A N 1
ATOM 739 C CA . ALA A 1 97 ? 1.957 4.568 17.397 1.00 93.38 97 ALA A CA 1
ATOM 740 C C . ALA A 1 97 ? 0.688 3.777 17.758 1.00 93.38 97 ALA A C 1
ATOM 742 O O . ALA A 1 97 ? -0.333 4.381 18.098 1.00 93.38 97 ALA A O 1
ATOM 743 N N . CYS A 1 98 ? 0.7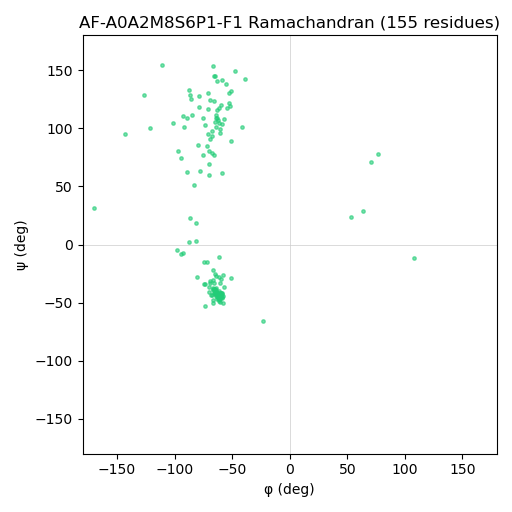79 2.443 17.790 1.00 91.06 98 CYS A N 1
ATOM 744 C CA . CYS A 1 98 ? -0.302 1.560 18.226 1.00 91.06 98 CYS A CA 1
ATOM 745 C C . CYS A 1 98 ? -0.693 1.811 19.687 1.00 91.06 98 CYS A C 1
ATOM 747 O O . CYS A 1 98 ? -1.870 2.010 19.979 1.00 91.06 98 CYS A O 1
ATOM 749 N N . TRP A 1 99 ? 0.274 1.884 20.609 1.00 92.50 99 TRP A N 1
ATOM 750 C CA . TRP A 1 99 ? -0.006 2.197 22.020 1.00 92.50 99 TRP A CA 1
ATOM 751 C C . TRP A 1 99 ? -0.628 3.574 22.224 1.00 92.50 99 TRP A C 1
ATOM 753 O O . TRP A 1 99 ? -1.357 3.797 23.186 1.00 92.50 99 TRP A O 1
ATOM 763 N N . ARG A 1 100 ? -0.337 4.515 21.328 1.00 89.50 100 ARG A N 1
ATOM 764 C CA . ARG A 1 100 ? -0.897 5.867 21.360 1.00 89.50 100 ARG A CA 1
ATOM 765 C C . ARG A 1 100 ? -2.227 5.984 20.626 1.00 89.50 100 ARG A C 1
ATOM 767 O O . ARG A 1 100 ? -2.766 7.087 20.593 1.00 89.50 100 ARG A O 1
ATOM 774 N N . GLY A 1 101 ? -2.746 4.882 20.083 1.00 87.44 101 GLY A N 1
ATOM 775 C CA . GLY A 1 101 ? -4.031 4.846 19.399 1.00 87.44 101 GLY A CA 1
ATOM 776 C C . GLY A 1 101 ? -4.064 5.711 18.143 1.00 87.44 101 GLY A C 1
ATOM 777 O O . GLY A 1 101 ? -5.127 6.214 17.798 1.00 87.44 101 GLY A O 1
ATOM 778 N N . GLU A 1 102 ? -2.922 5.912 17.466 1.00 87.31 102 GLU A N 1
ATOM 779 C CA . GLU A 1 102 ? -2.897 6.654 16.191 1.00 87.31 102 GLU A CA 1
ATOM 780 C C . GLU A 1 102 ? -3.773 5.978 15.134 1.00 87.31 102 GLU A C 1
ATOM 782 O O . GLU A 1 102 ? -4.334 6.643 14.267 1.00 87.31 102 GLU A O 1
ATOM 787 N N . TRP A 1 103 ? -3.908 4.655 15.216 1.00 85.25 103 TRP A N 1
ATOM 788 C CA . TRP A 1 103 ? -4.787 3.873 14.360 1.00 85.25 103 TRP A CA 1
ATOM 789 C C . TRP A 1 103 ? -6.103 3.631 15.094 1.00 85.25 103 TRP A C 1
ATOM 791 O O . TRP A 1 103 ? -6.312 2.582 15.703 1.00 85.25 103 TRP A O 1
ATOM 801 N N . SER A 1 104 ? -6.980 4.633 15.078 1.00 80.56 104 SER A N 1
ATOM 802 C CA . SER A 1 104 ? -8.351 4.481 15.554 1.00 80.56 104 SER A CA 1
ATOM 803 C C . SER A 1 104 ? -9.246 3.992 14.417 1.00 80.56 104 SER A C 1
ATOM 805 O O . SER A 1 104 ? -9.210 4.494 13.292 1.00 80.56 104 SER A O 1
ATOM 807 N N . LEU A 1 105 ? -10.058 2.979 14.707 1.00 78.19 105 LEU A N 1
ATOM 808 C CA . LEU A 1 105 ? -11.127 2.575 13.804 1.00 78.19 105 LEU A CA 1
ATOM 809 C C . LEU A 1 105 ? -12.202 3.661 13.833 1.00 78.19 105 LEU A C 1
ATOM 811 O O . LEU A 1 105 ? -12.640 4.083 14.906 1.00 78.19 105 LEU A O 1
ATOM 815 N N . ALA A 1 106 ? -12.631 4.108 12.655 1.00 79.62 106 ALA A N 1
ATOM 816 C CA . ALA A 1 106 ? -13.810 4.952 12.568 1.00 79.62 106 ALA A CA 1
ATOM 817 C C . ALA A 1 106 ? -15.014 4.188 13.154 1.00 79.62 106 ALA A C 1
ATOM 819 O O . ALA A 1 106 ? -15.127 2.977 12.923 1.00 79.62 106 ALA A O 1
ATOM 820 N N . PRO A 1 107 ? -15.919 4.863 13.887 1.00 80.56 107 PRO A N 1
ATOM 821 C CA . PRO A 1 107 ? -17.156 4.246 14.338 1.00 80.56 107 PRO A CA 1
ATOM 822 C C . PRO A 1 107 ? -17.876 3.596 13.158 1.00 80.56 107 PRO A C 1
ATOM 824 O O . PRO A 1 107 ? -18.009 4.200 12.088 1.00 80.56 107 PRO A O 1
ATOM 827 N N . GLN A 1 108 ? -18.315 2.353 13.349 1.00 77.56 108 GLN A N 1
ATOM 828 C CA . GLN A 1 108 ? -19.043 1.627 12.322 1.00 77.56 108 GLN A CA 1
ATOM 829 C C . GLN A 1 108 ? -20.331 2.398 12.016 1.00 77.56 108 GLN A C 1
ATOM 831 O O . GLN A 1 108 ? -21.167 2.602 12.897 1.00 77.56 108 GLN A O 1
ATOM 836 N N . ARG A 1 109 ? -20.471 2.878 10.775 1.00 78.75 109 ARG A N 1
ATOM 837 C CA . ARG A 1 109 ? -21.726 3.487 10.327 1.00 78.75 109 ARG A CA 1
ATOM 838 C C . ARG A 1 109 ? -22.807 2.410 10.365 1.00 78.75 109 ARG A C 1
ATOM 840 O O . ARG A 1 109 ? -22.538 1.258 10.016 1.00 78.75 109 ARG A O 1
ATOM 847 N N . LEU A 1 110 ? -24.012 2.782 10.794 1.00 81.06 110 LEU A N 1
ATOM 848 C CA . LEU A 1 110 ? -25.174 1.902 10.698 1.00 81.06 110 LEU A CA 1
ATOM 849 C C . LEU A 1 110 ? -25.292 1.435 9.243 1.00 81.06 110 LEU A C 1
ATOM 851 O O . LEU A 1 110 ? -25.176 2.251 8.330 1.00 81.06 110 LEU A O 1
ATOM 855 N N . SER A 1 111 ? -25.439 0.123 9.034 1.00 76.38 111 SER A N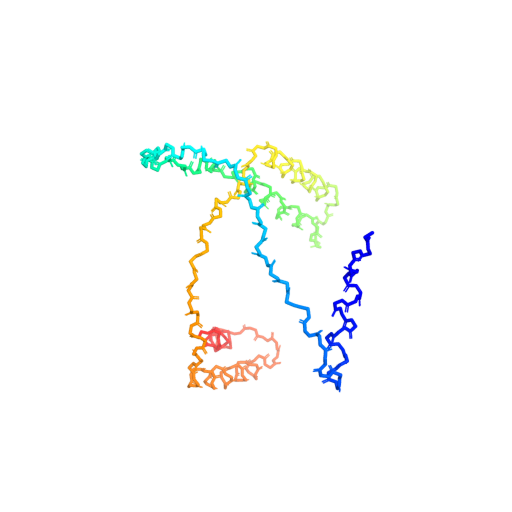 1
ATOM 856 C CA . SER A 1 111 ? -25.613 -0.425 7.688 1.00 76.38 111 SER A CA 1
ATOM 857 C C . SER A 1 111 ? -26.917 0.102 7.111 1.00 76.38 111 SER A C 1
ATOM 859 O O . SER A 1 111 ? -27.998 -0.377 7.446 1.00 76.38 111 SER A O 1
ATOM 861 N N . GLU A 1 112 ? -26.809 1.101 6.245 1.00 77.88 112 GLU A N 1
ATOM 862 C CA . GLU A 1 112 ? -27.874 1.447 5.325 1.00 77.88 112 GLU A CA 1
ATOM 863 C C . GLU A 1 112 ? -27.940 0.323 4.292 1.00 77.88 112 GLU A C 1
ATOM 865 O O . GLU A 1 112 ? -26.972 0.056 3.578 1.00 77.88 112 GLU A O 1
ATOM 870 N N . SER A 1 113 ? -29.070 -0.384 4.255 1.00 74.50 113 SER A N 1
ATOM 871 C CA . SER A 1 113 ? -29.355 -1.373 3.218 1.00 74.50 113 SER A CA 1
ATOM 872 C C . SER A 1 113 ? -29.589 -0.635 1.904 1.00 74.50 113 SER A C 1
ATOM 874 O O . SER A 1 113 ? -30.727 -0.374 1.519 1.00 74.50 113 SER A O 1
ATOM 876 N N . HIS A 1 114 ? -28.507 -0.241 1.241 1.00 75.25 114 HIS A N 1
ATOM 877 C CA . HIS A 1 114 ? -28.570 0.253 -0.121 1.00 75.25 114 HIS A CA 1
ATOM 878 C C . HIS A 1 114 ? -28.695 -0.954 -1.050 1.00 75.25 114 HIS A C 1
ATOM 880 O O . HIS A 1 114 ? -27.818 -1.819 -1.065 1.00 75.25 114 HIS A O 1
ATOM 886 N N . GLU A 1 115 ? -29.790 -1.036 -1.806 1.00 77.00 115 GLU A N 1
ATOM 887 C CA . GLU A 1 115 ? -29.873 -1.986 -2.911 1.00 77.00 115 GLU A CA 1
ATOM 888 C C . GLU A 1 115 ? -28.884 -1.544 -3.993 1.00 77.00 115 GLU A C 1
ATOM 890 O O . GLU A 1 115 ? -29.163 -0.645 -4.789 1.00 77.00 115 GLU A O 1
ATOM 895 N N . ASP A 1 116 ? -27.700 -2.159 -3.996 1.00 77.69 116 ASP A N 1
ATOM 896 C CA . ASP A 1 116 ? -26.732 -1.954 -5.064 1.00 77.69 116 ASP A CA 1
ATOM 897 C C . ASP A 1 116 ? -27.333 -2.487 -6.364 1.00 77.69 116 ASP A C 1
ATOM 899 O O . ASP A 1 116 ? -27.550 -3.687 -6.570 1.00 77.69 116 ASP A O 1
ATOM 903 N N . THR A 1 117 ? -27.685 -1.556 -7.240 1.00 78.00 117 THR A N 1
ATOM 904 C CA . THR A 1 117 ? -28.238 -1.883 -8.538 1.00 78.00 117 THR A CA 1
ATOM 905 C C . THR A 1 117 ? -27.055 -2.257 -9.425 1.00 78.00 117 THR A C 1
ATOM 907 O O . THR A 1 117 ? -26.540 -1.395 -10.131 1.00 78.00 117 THR A O 1
ATOM 910 N N . PHE A 1 118 ? -26.630 -3.527 -9.389 1.00 78.31 118 PHE A N 1
ATOM 911 C CA . PHE A 1 118 ? -25.541 -4.128 -10.183 1.00 78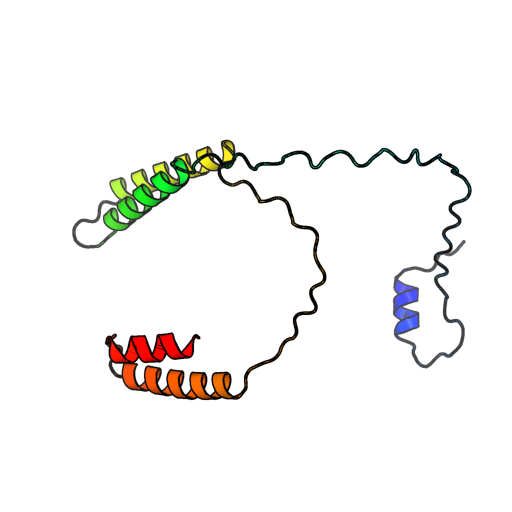.31 118 PHE A CA 1
ATOM 912 C C . PHE A 1 118 ? -25.767 -4.026 -11.712 1.00 78.31 118 PHE A C 1
ATOM 914 O O . PHE A 1 118 ? -25.890 -5.020 -12.432 1.00 78.31 118 PHE A O 1
ATOM 921 N N . LYS A 1 119 ? -25.858 -2.806 -12.245 1.00 88.69 119 LYS A N 1
ATOM 922 C CA . LYS A 1 119 ? -26.043 -2.495 -13.661 1.00 88.69 119 LYS A CA 1
ATOM 923 C C . LYS A 1 119 ? -24.681 -2.304 -14.301 1.00 88.69 119 LYS A C 1
ATOM 925 O O . LYS A 1 119 ? -24.006 -1.304 -14.085 1.00 88.69 119 LYS A O 1
ATOM 930 N N . VAL A 1 120 ? -24.315 -3.250 -15.156 1.00 86.62 120 VAL A N 1
ATOM 931 C CA . VAL A 1 120 ? -23.119 -3.140 -15.991 1.00 86.62 120 VAL A CA 1
ATOM 932 C C . VAL A 1 120 ? -23.461 -2.374 -17.266 1.00 86.62 120 VAL A C 1
ATOM 934 O O . VAL A 1 120 ? -24.356 -2.767 -18.023 1.00 86.62 120 VAL A O 1
ATOM 937 N N . ASN A 1 121 ? -22.721 -1.301 -17.544 1.00 90.31 121 ASN A N 1
ATOM 938 C CA . ASN A 1 121 ? -22.776 -0.640 -18.842 1.00 90.31 121 ASN A CA 1
ATOM 939 C C . ASN A 1 121 ? -22.054 -1.513 -19.880 1.00 90.31 121 ASN A C 1
ATOM 941 O O . ASN A 1 121 ? -20.827 -1.546 -19.938 1.00 90.31 121 ASN A O 1
ATOM 945 N N . ARG A 1 122 ? -22.827 -2.225 -20.708 1.00 92.38 122 ARG A N 1
ATOM 946 C CA . ARG A 1 122 ? -22.294 -3.153 -21.719 1.00 92.38 122 ARG A CA 1
ATOM 947 C C . ARG A 1 122 ? -21.338 -2.474 -22.699 1.00 92.38 122 ARG A C 1
ATOM 949 O O . ARG A 1 122 ? -20.363 -3.093 -23.104 1.00 92.38 122 ARG A O 1
ATOM 956 N N . ILE A 1 123 ? -21.607 -1.221 -23.070 1.00 93.62 123 ILE A N 1
ATOM 957 C CA . ILE A 1 123 ? -20.768 -0.481 -24.020 1.00 93.62 123 ILE A CA 1
ATOM 958 C C . ILE A 1 123 ? -19.400 -0.226 -23.394 1.00 93.62 123 ILE A C 1
ATOM 960 O O . ILE A 1 123 ? -18.390 -0.575 -23.997 1.00 93.62 123 ILE A O 1
ATOM 964 N N . ALA A 1 124 ? -19.377 0.309 -22.170 1.00 92.25 124 ALA A N 1
ATOM 965 C CA . ALA A 1 124 ? -18.134 0.542 -21.437 1.00 92.25 124 ALA A CA 1
ATOM 966 C C . ALA A 1 124 ? -17.361 -0.768 -21.208 1.00 92.25 124 ALA A C 1
ATOM 968 O O . ALA A 1 124 ? -16.162 -0.814 -21.443 1.00 92.25 124 ALA A O 1
ATOM 969 N N . PHE A 1 125 ? -18.057 -1.856 -20.861 1.00 93.00 125 PHE A N 1
ATOM 970 C CA . PHE A 1 125 ? -17.447 -3.171 -20.644 1.00 93.00 125 PHE A CA 1
ATOM 971 C C . PHE A 1 125 ? -16.757 -3.742 -21.893 1.00 93.00 125 PHE A C 1
ATOM 973 O O . PHE A 1 125 ? -15.635 -4.232 -21.820 1.00 93.00 125 PHE A O 1
ATOM 980 N N . PHE A 1 126 ? -17.401 -3.690 -23.061 1.00 96.38 126 PHE A N 1
ATOM 981 C CA . PHE A 1 126 ? -16.760 -4.183 -24.284 1.00 96.38 126 PHE A CA 1
ATOM 982 C C . PHE A 1 126 ? -15.682 -3.228 -24.800 1.00 96.38 126 PHE A C 1
ATOM 984 O O . PHE A 1 126 ? -14.666 -3.689 -25.322 1.00 96.38 126 PHE A O 1
ATOM 991 N N . ALA A 1 127 ? -15.869 -1.917 -24.626 1.00 95.00 127 ALA A N 1
ATOM 992 C CA . ALA A 1 127 ? -14.858 -0.926 -24.968 1.00 95.00 127 ALA A CA 1
ATOM 993 C C . ALA A 1 127 ? -13.582 -1.119 -24.134 1.00 95.00 127 ALA A C 1
ATOM 995 O O . ALA A 1 127 ? -12.494 -1.139 -24.706 1.00 95.00 127 ALA A O 1
ATOM 996 N N . SER A 1 128 ? -13.704 -1.339 -22.821 1.00 95.06 128 SER A N 1
ATOM 997 C CA . SER A 1 128 ? -12.558 -1.569 -21.940 1.00 95.06 128 SER A CA 1
ATOM 998 C C . SER A 1 128 ? -11.810 -2.855 -22.278 1.00 95.06 128 SER A C 1
ATOM 1000 O O . SER A 1 128 ? -10.583 -2.849 -22.295 1.00 95.06 128 SER A O 1
ATOM 1002 N N . ILE A 1 129 ? -12.509 -3.935 -22.648 1.00 96.00 129 ILE A N 1
ATOM 1003 C CA . ILE A 1 129 ? -11.869 -5.172 -23.127 1.00 96.00 129 ILE A CA 1
ATOM 1004 C C . ILE A 1 129 ? -11.048 -4.911 -24.393 1.00 96.00 129 ILE A C 1
ATOM 1006 O O . ILE A 1 129 ? -9.885 -5.309 -24.465 1.00 96.00 129 ILE A O 1
ATOM 1010 N N . ALA A 1 130 ? -11.631 -4.238 -25.388 1.00 95.88 130 ALA A N 1
ATOM 1011 C CA . ALA A 1 130 ? -10.921 -3.912 -26.624 1.00 95.88 130 ALA A CA 1
ATOM 1012 C C . ALA A 1 130 ? -9.674 -3.060 -26.338 1.00 95.88 130 ALA A C 1
ATOM 1014 O O . ALA A 1 130 ? -8.602 -3.312 -26.890 1.00 95.88 130 ALA A O 1
ATOM 1015 N N . LEU A 1 131 ? -9.803 -2.088 -25.434 1.00 95.19 131 LEU A N 1
ATOM 1016 C CA . LEU A 1 131 ? -8.717 -1.197 -25.055 1.00 95.19 131 LEU A CA 1
ATOM 1017 C C . LEU A 1 131 ? -7.630 -1.907 -24.239 1.00 95.19 131 LEU A C 1
ATOM 1019 O O . LEU A 1 131 ? -6.450 -1.658 -24.467 1.00 95.19 131 LEU A O 1
ATOM 1023 N N . ALA A 1 132 ? -8.000 -2.843 -23.363 1.00 95.12 132 ALA A N 1
ATOM 1024 C CA . ALA A 1 132 ? -7.066 -3.681 -22.616 1.00 95.12 132 ALA A CA 1
ATOM 1025 C C . ALA A 1 132 ? -6.254 -4.593 -23.546 1.00 95.12 132 ALA A C 1
ATOM 1027 O O . ALA A 1 132 ? -5.040 -4.704 -23.387 1.00 95.12 132 ALA A O 1
ATOM 1028 N N . ILE A 1 133 ? -6.897 -5.200 -24.551 1.00 95.56 133 ILE A N 1
ATOM 1029 C CA . ILE A 1 133 ? -6.208 -5.996 -25.578 1.00 95.56 133 ILE A CA 1
ATOM 1030 C C . ILE A 1 133 ? -5.250 -5.107 -26.376 1.00 95.56 133 ILE A C 1
ATOM 1032 O O . ILE A 1 133 ? -4.091 -5.470 -26.565 1.00 95.56 133 ILE A O 1
ATOM 1036 N N . ALA A 1 134 ? -5.702 -3.930 -26.813 1.00 94.12 134 ALA A N 1
ATOM 1037 C CA . ALA A 1 134 ? -4.859 -2.994 -27.550 1.00 94.12 134 ALA A CA 1
ATOM 1038 C C . ALA A 1 134 ? -3.652 -2.528 -26.718 1.00 94.12 134 ALA A C 1
ATOM 1040 O O . ALA A 1 134 ? -2.530 -2.520 -27.223 1.00 94.12 134 ALA A O 1
ATOM 1041 N N . ALA A 1 135 ? -3.859 -2.216 -25.436 1.00 93.94 135 ALA A N 1
ATOM 1042 C CA . ALA A 1 135 ? -2.788 -1.865 -24.511 1.00 93.94 135 ALA A CA 1
ATOM 1043 C C . ALA A 1 135 ? -1.794 -3.022 -24.344 1.00 93.94 135 ALA A C 1
ATOM 1045 O O . ALA A 1 135 ? -0.593 -2.802 -24.458 1.00 93.94 135 ALA A O 1
ATOM 1046 N N . PHE A 1 136 ? -2.278 -4.253 -24.143 1.00 92.94 136 PHE A N 1
ATOM 1047 C CA . PHE A 1 136 ? -1.437 -5.447 -24.021 1.00 92.94 136 PHE A CA 1
ATOM 1048 C C . PHE A 1 136 ? -0.566 -5.674 -25.262 1.00 92.94 136 PHE A C 1
ATOM 1050 O O . PHE A 1 136 ? 0.636 -5.891 -25.139 1.00 92.94 136 PHE A O 1
ATOM 1057 N N . LEU A 1 137 ? -1.140 -5.560 -26.461 1.00 92.94 137 LEU A N 1
ATOM 1058 C CA . LEU A 1 137 ? -0.377 -5.671 -27.707 1.00 92.94 137 LEU A CA 1
ATOM 1059 C C . LEU A 1 137 ? 0.650 -4.536 -27.847 1.00 92.94 137 LEU A C 1
ATOM 1061 O O . LEU A 1 137 ? 1.771 -4.767 -28.293 1.00 92.94 137 LEU A O 1
ATOM 1065 N N . ALA A 1 138 ? 0.301 -3.322 -27.413 1.00 91.81 138 ALA A N 1
ATOM 1066 C CA . ALA A 1 138 ? 1.205 -2.174 -27.398 1.00 91.81 138 ALA A CA 1
ATOM 1067 C C . ALA A 1 138 ? 2.303 -2.263 -26.318 1.00 91.81 138 ALA A C 1
ATOM 1069 O O . ALA A 1 138 ? 3.282 -1.517 -26.376 1.00 91.81 138 ALA A O 1
ATOM 1070 N N . PHE A 1 139 ? 2.168 -3.163 -25.340 1.00 91.44 139 PHE A N 1
ATOM 1071 C CA . PHE A 1 139 ? 3.219 -3.506 -24.383 1.00 91.44 139 PHE A CA 1
ATOM 1072 C C . PHE A 1 139 ? 4.238 -4.506 -24.937 1.00 91.44 139 PHE A C 1
ATOM 1074 O O . PHE A 1 139 ? 5.136 -4.852 -24.188 1.00 91.44 139 PHE A O 1
ATOM 1081 N N . GLY A 1 140 ? 4.145 -4.934 -26.205 1.00 80.75 140 GLY A N 1
ATOM 1082 C CA . GLY A 1 140 ? 4.969 -5.975 -26.847 1.00 80.75 140 GLY A CA 1
ATOM 1083 C C . GLY A 1 140 ? 6.350 -6.250 -26.229 1.00 80.75 140 GLY A C 1
ATOM 1084 O O . GLY A 1 140 ? 6.556 -7.315 -25.653 1.00 80.75 140 GLY A O 1
ATOM 1085 N N . ASP A 1 141 ? 7.275 -5.287 -26.277 1.00 85.69 141 ASP A N 1
ATOM 1086 C CA . ASP A 1 141 ? 8.652 -5.436 -25.757 1.00 85.69 141 ASP A CA 1
ATOM 1087 C C . ASP A 1 141 ? 8.787 -5.242 -24.229 1.00 85.69 141 ASP A C 1
ATOM 1089 O O . ASP A 1 141 ? 9.867 -4.966 -23.708 1.00 85.69 141 ASP A O 1
ATOM 1093 N N . ASN A 1 142 ? 7.683 -5.335 -23.489 1.00 82.62 142 ASN A N 1
ATOM 1094 C CA . ASN A 1 142 ? 7.526 -4.944 -22.083 1.00 82.62 142 ASN A CA 1
ATOM 1095 C C . ASN A 1 142 ? 7.968 -3.500 -21.783 1.00 82.62 142 ASN A C 1
ATOM 1097 O O . ASN A 1 142 ? 8.309 -3.159 -20.648 1.00 82.62 142 ASN A O 1
ATOM 1101 N N . LEU A 1 143 ? 7.963 -2.635 -22.799 1.00 89.00 143 LEU A N 1
ATOM 1102 C CA . LEU A 1 143 ? 8.303 -1.226 -22.658 1.00 89.00 143 LEU A CA 1
ATOM 1103 C C . LEU A 1 143 ? 7.070 -0.424 -22.257 1.00 89.00 143 LEU A C 1
ATOM 1105 O O . LEU A 1 143 ? 6.036 -0.466 -22.921 1.00 89.00 143 LEU A O 1
ATOM 1109 N N . PHE A 1 144 ? 7.202 0.363 -21.195 1.00 91.88 144 PHE A N 1
ATOM 1110 C CA . PHE A 1 144 ? 6.173 1.303 -20.769 1.00 91.88 144 PHE A CA 1
ATOM 1111 C C . PHE A 1 144 ? 6.339 2.607 -21.548 1.00 91.88 144 PHE A C 1
ATOM 1113 O O . PHE A 1 144 ? 7.310 3.340 -21.364 1.00 91.88 144 PHE A O 1
ATOM 1120 N N . THR A 1 145 ? 5.390 2.896 -22.431 1.00 93.25 145 THR A N 1
ATOM 1121 C CA . THR A 1 145 ? 5.319 4.148 -23.188 1.00 93.25 145 THR A CA 1
ATOM 1122 C C . THR A 1 145 ? 4.118 4.953 -22.707 1.00 93.25 145 THR A C 1
ATOM 1124 O O . THR A 1 145 ? 3.124 4.402 -22.240 1.00 93.25 145 THR A O 1
ATOM 1127 N N . SER A 1 146 ? 4.149 6.277 -22.852 1.00 93.88 146 SER A N 1
ATOM 1128 C CA . SER A 1 146 ? 2.983 7.100 -22.495 1.00 93.88 146 SER A CA 1
ATOM 1129 C C . SER A 1 146 ? 1.719 6.685 -23.265 1.00 93.88 146 SER A C 1
ATOM 1131 O O . SER A 1 146 ? 0.609 6.845 -22.768 1.00 93.88 146 SER A O 1
ATOM 1133 N N . PHE A 1 147 ? 1.875 6.098 -24.453 1.00 93.12 147 PHE A N 1
ATOM 1134 C CA . PHE A 1 147 ? 0.767 5.615 -25.268 1.00 93.12 147 PHE A CA 1
ATOM 1135 C C . PHE A 1 147 ? 0.130 4.331 -24.708 1.00 93.12 147 PHE A C 1
ATOM 1137 O O . PHE A 1 147 ? -1.072 4.304 -24.460 1.00 93.12 147 PHE A O 1
ATOM 1144 N N . ASN A 1 148 ? 0.910 3.277 -24.440 1.00 93.38 148 ASN A N 1
ATOM 1145 C CA . ASN A 1 148 ? 0.337 2.025 -23.925 1.00 93.38 148 ASN A CA 1
ATOM 1146 C C . ASN A 1 148 ? -0.197 2.162 -22.488 1.00 93.38 148 ASN A C 1
ATOM 1148 O O . ASN A 1 148 ? -1.243 1.598 -22.168 1.00 93.38 148 ASN A O 1
ATOM 1152 N N . VAL A 1 149 ? 0.437 2.995 -21.657 1.00 94.19 149 VAL A N 1
ATOM 1153 C CA . VAL A 1 149 ? -0.035 3.294 -20.298 1.00 94.19 149 VAL A CA 1
ATOM 1154 C C . VAL A 1 149 ? -1.354 4.066 -20.317 1.00 94.19 149 VAL A C 1
ATOM 1156 O O . VAL A 1 149 ? -2.225 3.783 -19.499 1.00 94.19 149 VAL A O 1
ATOM 1159 N N . THR A 1 150 ? -1.548 5.009 -21.246 1.00 94.88 150 THR A N 1
ATOM 1160 C CA . THR A 1 150 ? -2.823 5.745 -21.338 1.00 94.88 150 THR A CA 1
ATOM 1161 C C . THR A 1 150 ? -3.959 4.856 -21.836 1.00 94.88 150 THR A C 1
ATOM 1163 O O . THR A 1 150 ? -5.044 4.906 -21.260 1.00 94.88 150 THR A O 1
ATOM 1166 N N . MET A 1 151 ? -3.720 3.983 -22.822 1.00 92.62 151 MET A N 1
ATOM 1167 C CA . MET A 1 151 ? -4.713 2.979 -23.237 1.00 92.62 151 MET A CA 1
ATOM 1168 C C . MET A 1 151 ? -5.074 2.024 -22.096 1.00 92.62 151 MET A C 1
ATOM 1170 O O . MET A 1 151 ? -6.248 1.725 -21.893 1.00 92.62 151 MET A O 1
ATOM 1174 N N . TRP A 1 152 ? -4.082 1.580 -21.324 1.00 94.69 152 TRP A N 1
ATOM 1175 C CA . TRP A 1 152 ? -4.309 0.737 -20.154 1.00 94.69 152 TRP A CA 1
ATOM 1176 C C . TRP A 1 152 ? -5.120 1.456 -19.071 1.00 94.69 152 TRP A C 1
ATOM 1178 O O . TRP A 1 152 ? -6.079 0.892 -18.555 1.00 94.69 152 TRP A O 1
ATOM 1188 N N . ALA A 1 153 ? -4.794 2.715 -18.768 1.00 95.12 153 ALA A N 1
ATOM 1189 C CA . ALA A 1 153 ? -5.525 3.508 -17.782 1.00 95.12 153 ALA A CA 1
ATOM 1190 C C . ALA A 1 153 ? -6.989 3.727 -18.193 1.00 95.12 153 ALA A C 1
ATOM 1192 O O . ALA A 1 153 ? -7.888 3.577 -17.372 1.00 95.12 153 ALA A O 1
ATOM 1193 N N . LEU A 1 154 ? -7.234 4.023 -19.472 1.00 94.25 154 LEU A N 1
ATOM 1194 C CA . LEU A 1 154 ? -8.585 4.165 -20.014 1.00 94.25 154 LEU A CA 1
ATOM 1195 C C . LEU A 1 154 ? -9.383 2.854 -19.979 1.00 94.25 154 LEU A C 1
ATOM 1197 O O . LEU A 1 154 ? -10.604 2.902 -19.942 1.00 94.25 154 LEU A O 1
ATOM 1201 N N . ALA A 1 155 ? -8.727 1.691 -19.980 1.00 94.12 155 ALA A N 1
ATOM 1202 C CA . ALA A 1 155 ? -9.408 0.403 -19.875 1.00 94.12 155 ALA A CA 1
ATOM 1203 C C . ALA A 1 155 ? -9.919 0.104 -18.450 1.00 94.12 155 ALA A C 1
ATOM 1205 O O . ALA A 1 155 ? -10.710 -0.818 -18.268 1.00 94.12 155 ALA A O 1
ATOM 1206 N N . LEU A 1 156 ? -9.459 0.839 -17.434 1.00 92.69 156 LEU A N 1
ATOM 1207 C CA . LEU A 1 156 ? -9.842 0.630 -16.032 1.00 92.69 156 LEU A CA 1
ATOM 1208 C C . LEU A 1 156 ? -11.008 1.514 -15.568 1.00 92.69 156 LEU A C 1
ATOM 1210 O O . LEU A 1 156 ? -11.485 1.332 -14.447 1.00 92.69 156 LEU A O 1
ATOM 1214 N N . ILE A 1 157 ? -11.429 2.472 -16.396 1.00 85.25 157 ILE A N 1
ATOM 1215 C CA . ILE A 1 157 ? -12.471 3.467 -16.100 1.00 85.25 157 ILE A CA 1
ATOM 1216 C C . ILE A 1 157 ? -13.719 3.132 -16.916 1.00 85.25 157 ILE A C 1
ATOM 1218 O O . ILE A 1 157 ? -14.825 3.180 -16.334 1.00 85.25 157 ILE A O 1
#

Sequence (157 aa):
MEEPSVLDYVKSKLKFWQRGEKIIITTSATFSGVEEKVKIAEPSQPANLQPATAWPWRSLLALALALGGQRAFEPGGRSLGMGLGLYLAVAALLIWACWRGEWSLAPQRLSESHEDTFKVNRIAFFASIALAIAAFLAFGDNLFTSFNVTMWALALI

Foldseek 3Di:
DDDDDPVVVVVVVVCPPDPDDPPPPPPPPPPPDDPDPPPPDDPDDPPPPPPPLDDQVLLVVLVVLQVVLVVCCDPPRHDPVSSVVSNVSSVVSVVVSVVVPNPPDDPDDDDDPDPPPPDDPPVLQVQLVVLCVVLVVVCVVVDDDPVSVVSNVSSVD

Radius of gyration: 30.89 Å; Cα contacts (8 Å, |Δi|>4): 79; chains: 1; bounding box: 72×53×60 Å

Mean predicted aligned error: 18.31 Å